Protein AF-A0A2X3M5U1-F1 (afdb_monomer_lite)

InterPro domains:
  IPR044946 Type I restriction modification DNA specificity domain superfamily [G3DSA:3.90.220.20] (1-73)
  IPR051212 Type I restriction enzyme S subunit [PTHR43140] (4-76)

Sequence (146 aa):
MSSFASVDMDGFKKFLIPRPCPDNPEKSLAIQSEIVRILDKFTALTAELTAELTAELNMRKKQYNYYRDQLLSFDESSVEWKTLLEACDYVDYRGKTPKKTQSGIFLVTAKNIRMGYIDYHASQEFISEEDYAIVMRRGLPKKAMY

Structure (mmCIF, N/CA/C/O backbone):
data_AF-A0A2X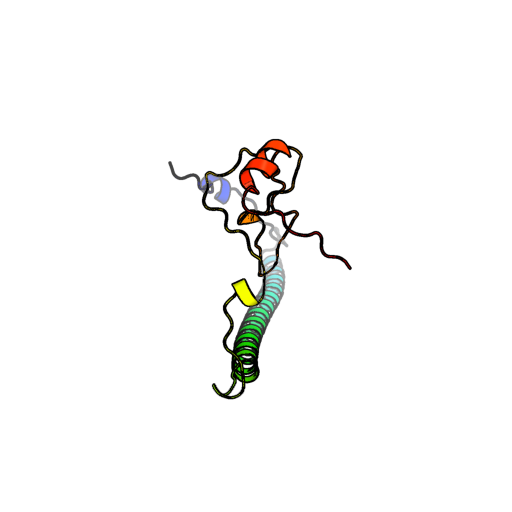3M5U1-F1
#
_entry.id   AF-A0A2X3M5U1-F1
#
loop_
_atom_site.group_PDB
_atom_site.id
_atom_site.type_symbol
_atom_site.label_atom_id
_atom_site.label_alt_id
_atom_site.label_comp_id
_atom_site.label_asym_id
_atom_site.label_entity_id
_atom_site.label_seq_id
_atom_site.pdbx_PDB_ins_code
_atom_site.Cartn_x
_atom_site.Cartn_y
_atom_site.Cartn_z
_atom_site.occupancy
_atom_site.B_iso_or_equiv
_atom_site.auth_seq_id
_atom_site.auth_comp_id
_atom_site.auth_asym_id
_atom_site.auth_atom_id
_atom_site.pdbx_PDB_model_num
ATOM 1 N N . MET A 1 1 ? 17.020 -10.994 24.075 1.00 44.38 1 MET A N 1
ATOM 2 C CA . MET A 1 1 ? 16.108 -10.181 24.907 1.00 44.38 1 MET A CA 1
ATOM 3 C C . MET A 1 1 ? 15.032 -9.632 23.990 1.00 44.38 1 MET A C 1
ATOM 5 O O . MET A 1 1 ? 15.380 -9.054 22.970 1.00 44.38 1 MET A O 1
ATOM 9 N N . SER A 1 2 ? 13.763 -9.914 24.276 1.00 52.38 2 SER A N 1
ATOM 10 C CA . SER A 1 2 ? 12.628 -9.453 23.468 1.00 52.38 2 SER A CA 1
ATOM 11 C C . SER A 1 2 ? 12.455 -7.938 23.643 1.00 52.38 2 SER A C 1
ATOM 13 O O . SER A 1 2 ? 12.390 -7.476 24.776 1.00 52.38 2 SER A O 1
ATOM 15 N N . SER A 1 3 ? 12.437 -7.165 22.552 1.00 74.12 3 SER A N 1
ATOM 16 C CA . SER A 1 3 ? 12.405 -5.690 22.561 1.00 74.12 3 SER A CA 1
ATOM 17 C C . SER A 1 3 ? 10.990 -5.100 22.574 1.00 74.12 3 SER A C 1
ATOM 19 O O . SER A 1 3 ? 10.803 -3.942 22.202 1.00 74.12 3 SER A O 1
ATOM 21 N N . PHE A 1 4 ? 9.976 -5.889 22.930 1.00 74.56 4 PHE A N 1
ATOM 22 C CA . PHE A 1 4 ? 8.612 -5.381 23.027 1.00 74.56 4 PHE A CA 1
ATOM 23 C C . PHE A 1 4 ? 8.426 -4.667 24.361 1.00 74.56 4 PHE A C 1
ATOM 25 O O . PHE A 1 4 ? 8.720 -5.226 25.417 1.00 74.56 4 PHE A O 1
ATOM 32 N N . ALA A 1 5 ? 7.926 -3.433 24.309 1.00 82.44 5 ALA A N 1
ATOM 33 C CA . ALA A 1 5 ? 7.484 -2.737 25.506 1.00 82.44 5 ALA A CA 1
ATOM 34 C C . ALA A 1 5 ? 6.370 -3.559 26.174 1.00 82.44 5 ALA A C 1
ATOM 36 O O . ALA A 1 5 ? 5.344 -3.847 25.558 1.00 82.44 5 ALA A O 1
ATOM 37 N N . SER A 1 6 ? 6.593 -3.964 27.420 1.00 86.69 6 SER A N 1
ATOM 38 C CA . SER A 1 6 ? 5.612 -4.663 28.246 1.00 86.69 6 SER A CA 1
ATOM 39 C C . SER A 1 6 ? 4.897 -3.671 29.157 1.00 86.69 6 SER A C 1
ATOM 41 O O . SER A 1 6 ? 5.541 -2.795 29.736 1.00 86.69 6 SER A O 1
ATOM 43 N N . VAL A 1 7 ? 3.585 -3.827 29.322 1.00 86.19 7 VAL A N 1
ATOM 44 C CA . VAL A 1 7 ? 2.814 -3.038 30.292 1.00 86.19 7 VAL A CA 1
ATOM 45 C C . VAL A 1 7 ? 3.101 -3.549 31.703 1.00 86.19 7 VAL A C 1
ATOM 47 O O . VAL A 1 7 ? 2.978 -4.744 31.967 1.00 86.19 7 VAL A O 1
ATOM 50 N N . ASP A 1 8 ? 3.462 -2.642 32.611 1.00 90.75 8 ASP A N 1
ATOM 51 C CA . ASP A 1 8 ? 3.520 -2.935 34.042 1.00 90.75 8 ASP A CA 1
ATOM 52 C C . ASP A 1 8 ? 2.098 -3.129 34.588 1.00 90.75 8 ASP A C 1
ATOM 54 O O . ASP A 1 8 ? 1.299 -2.190 34.640 1.00 90.75 8 ASP A O 1
ATOM 58 N N . MET A 1 9 ? 1.775 -4.357 34.995 1.00 92.12 9 MET A N 1
ATOM 59 C CA . MET A 1 9 ? 0.447 -4.703 35.503 1.00 92.12 9 MET A CA 1
ATOM 60 C C . MET A 1 9 ? 0.157 -4.076 36.869 1.00 92.12 9 MET A C 1
ATOM 62 O O . MET A 1 9 ? -1.011 -3.830 37.181 1.00 92.12 9 MET A O 1
ATOM 66 N N . ASP A 1 10 ? 1.181 -3.788 37.674 1.00 91.31 10 ASP A N 1
ATOM 67 C CA . ASP A 1 10 ? 0.994 -3.135 38.970 1.00 91.31 10 ASP A CA 1
ATOM 68 C C . ASP A 1 10 ? 0.706 -1.641 38.795 1.00 91.31 10 ASP A C 1
ATOM 70 O O . ASP A 1 10 ? -0.151 -1.089 39.492 1.00 91.31 10 ASP A O 1
ATOM 74 N N . GLY A 1 11 ? 1.352 -0.999 37.821 1.00 89.50 11 GLY A N 1
ATOM 75 C CA . GLY A 1 11 ? 1.011 0.341 37.350 1.00 89.50 11 GLY A CA 1
ATOM 76 C C . GLY A 1 11 ? -0.376 0.408 36.705 1.00 89.50 11 GLY A C 1
ATOM 77 O O . GLY A 1 11 ? -1.163 1.293 37.041 1.00 89.50 11 GLY A O 1
ATOM 78 N N . PHE A 1 12 ? -0.725 -0.552 35.843 1.00 91.06 12 PHE A N 1
ATOM 79 C CA . PHE A 1 12 ? -2.020 -0.583 35.152 1.00 91.06 12 PHE A CA 1
ATOM 80 C C . PHE A 1 12 ? -3.205 -0.674 36.122 1.00 91.06 12 PHE A C 1
ATOM 82 O O . PHE A 1 12 ? -4.187 0.044 35.964 1.00 91.06 12 PHE A O 1
ATOM 89 N N . LYS A 1 13 ? -3.103 -1.484 37.185 1.00 91.56 13 LYS A N 1
ATOM 90 C CA . LYS A 1 13 ? -4.148 -1.582 38.224 1.00 91.56 13 LYS A CA 1
ATOM 91 C C . LYS A 1 13 ? -4.380 -0.275 38.989 1.00 91.56 13 LYS A C 1
ATOM 93 O O . LYS A 1 13 ? -5.462 -0.081 39.533 1.00 91.56 13 LYS A O 1
ATOM 98 N N . LYS A 1 14 ? -3.369 0.596 39.067 1.00 93.81 14 LYS A N 1
ATOM 99 C CA . LYS A 1 14 ? -3.445 1.903 39.744 1.00 93.81 14 LYS A CA 1
ATOM 100 C C . LYS A 1 14 ? -3.953 3.013 38.822 1.00 93.81 14 LYS A C 1
ATOM 102 O O . LYS A 1 14 ? -4.180 4.127 39.288 1.00 93.81 14 LYS A O 1
ATOM 107 N N . PHE A 1 15 ? -4.111 2.730 37.529 1.00 92.31 15 PHE A N 1
ATOM 108 C CA . PHE A 1 15 ? -4.597 3.698 36.560 1.00 92.31 15 PHE A CA 1
ATOM 109 C C . PHE A 1 15 ? -6.056 4.067 36.854 1.00 92.31 15 PHE A C 1
ATOM 111 O O . PHE A 1 15 ? -6.931 3.206 36.941 1.00 92.31 15 PHE A O 1
ATOM 118 N N . LEU A 1 16 ? -6.320 5.363 37.013 1.00 92.62 16 LEU A N 1
ATOM 119 C CA . LEU A 1 16 ? -7.655 5.868 37.312 1.00 92.62 16 LEU A CA 1
ATOM 120 C C . LEU A 1 16 ? -8.454 6.033 36.018 1.00 92.62 16 LEU A C 1
ATOM 122 O O . LEU A 1 16 ? -8.025 6.726 35.097 1.00 92.62 16 LEU A O 1
ATOM 126 N N . ILE A 1 17 ? -9.640 5.428 35.969 1.00 90.69 17 ILE A N 1
ATOM 127 C CA . ILE A 1 17 ? -10.563 5.543 34.836 1.00 90.69 17 ILE A CA 1
ATOM 128 C C . ILE A 1 17 ? -11.673 6.545 35.194 1.00 90.69 17 ILE A C 1
ATOM 130 O O . ILE A 1 17 ? -12.195 6.498 36.313 1.00 90.69 17 ILE A O 1
ATOM 134 N N . PRO A 1 18 ? -12.078 7.438 34.271 1.00 91.44 18 PRO A N 1
ATOM 135 C CA . PRO A 1 18 ? -13.172 8.371 34.514 1.00 91.44 18 PRO A CA 1
ATOM 136 C C . PRO A 1 18 ? -14.503 7.664 34.804 1.00 91.44 18 PRO A C 1
ATOM 138 O O . PRO A 1 18 ? -14.982 6.845 34.019 1.00 91.44 18 PRO A O 1
ATOM 141 N N . ARG A 1 19 ? -15.142 8.040 35.916 1.00 93.00 19 ARG A N 1
ATOM 142 C CA . ARG A 1 19 ? -16.502 7.622 36.278 1.00 93.00 19 ARG A CA 1
ATOM 143 C C . ARG A 1 19 ? -17.427 8.846 36.217 1.00 93.00 19 ARG A C 1
ATOM 145 O O . ARG A 1 19 ? -17.247 9.738 37.042 1.00 93.00 19 ARG A O 1
ATOM 152 N N . PRO A 1 20 ? -18.388 8.920 35.274 1.00 93.12 20 PRO A N 1
ATOM 153 C CA . PRO A 1 20 ? -19.168 10.136 35.008 1.00 93.12 20 PRO A CA 1
ATOM 154 C C . PRO A 1 20 ? -19.916 10.733 36.205 1.00 93.12 20 PRO A C 1
ATOM 156 O O . PRO A 1 20 ? -20.040 11.949 36.304 1.00 93.12 20 PRO A O 1
ATOM 159 N N . CYS A 1 21 ? -20.436 9.900 37.108 1.00 92.56 21 CYS A N 1
ATOM 160 C CA . CYS A 1 21 ? -21.096 10.354 38.335 1.00 92.56 21 CYS A CA 1
ATOM 161 C C . CYS A 1 21 ? -20.545 9.566 39.525 1.00 92.56 21 CYS A C 1
ATOM 163 O O . CYS A 1 21 ? -21.093 8.519 39.871 1.00 92.56 21 CYS A O 1
ATOM 165 N N . PRO A 1 22 ? -19.440 10.011 40.146 1.00 89.62 22 PRO A N 1
ATOM 166 C CA . PRO A 1 22 ? -18.766 9.188 41.127 1.00 89.62 22 PRO A CA 1
ATOM 167 C C . PRO A 1 22 ? -19.535 8.986 42.424 1.00 89.62 22 PRO A C 1
ATOM 169 O O . PRO A 1 22 ? -19.386 7.925 43.026 1.00 89.62 22 PRO A O 1
ATOM 172 N N . ASP A 1 23 ? -20.392 9.932 42.781 1.00 93.62 23 ASP A N 1
ATOM 173 C CA . ASP A 1 23 ? -21.200 9.879 43.999 1.00 93.62 23 ASP A CA 1
ATOM 174 C C . ASP A 1 23 ? -22.574 9.223 43.770 1.00 93.62 23 ASP A C 1
ATOM 176 O O . ASP A 1 23 ? -23.321 8.996 44.717 1.00 93.62 23 ASP A O 1
ATOM 180 N N . ASN A 1 24 ? -22.925 8.898 42.516 1.00 94.81 24 ASN A N 1
ATOM 181 C CA . ASN A 1 24 ? -24.186 8.246 42.158 1.00 94.81 24 ASN A CA 1
ATOM 182 C C . ASN A 1 24 ? -23.952 7.129 41.118 1.00 94.81 24 ASN A C 1
ATOM 184 O O . ASN A 1 24 ? -23.935 7.401 39.909 1.00 94.81 24 ASN A O 1
ATOM 188 N N . PRO A 1 25 ? -23.794 5.871 41.575 1.00 93.75 25 PRO A N 1
ATOM 189 C CA . PRO A 1 25 ? -23.522 4.731 40.702 1.00 93.75 25 PRO A CA 1
ATOM 190 C C . PRO A 1 25 ? -24.595 4.490 39.636 1.00 93.75 25 PRO A C 1
ATOM 192 O O . PRO A 1 25 ? -24.255 4.224 38.487 1.00 93.75 25 PRO A O 1
ATOM 195 N N . GLU A 1 26 ? -25.875 4.630 39.983 1.00 95.19 26 GLU A N 1
ATOM 196 C CA . GLU A 1 26 ? -26.996 4.385 39.067 1.00 95.19 26 GLU A CA 1
ATOM 197 C C . GLU A 1 26 ? -26.995 5.386 37.905 1.00 95.19 26 GLU A C 1
ATOM 199 O O . GLU A 1 26 ? -27.031 5.004 36.734 1.00 95.19 26 GLU A O 1
ATOM 204 N N . LYS A 1 27 ? -26.826 6.677 38.215 1.00 95.56 27 LYS A N 1
ATOM 205 C CA . LYS A 1 27 ? -26.696 7.725 37.195 1.00 95.56 27 LYS A CA 1
ATOM 206 C C . LYS A 1 27 ? -25.441 7.532 36.341 1.00 95.56 27 LYS A C 1
ATOM 208 O O . LYS A 1 27 ? -25.479 7.764 35.133 1.00 95.56 27 LYS A O 1
ATOM 213 N N . SER A 1 28 ? -24.335 7.091 36.946 1.00 96.50 28 SER A N 1
ATOM 214 C CA . SER A 1 28 ? -23.100 6.802 36.214 1.00 96.50 28 SER A CA 1
ATOM 215 C C . SER A 1 28 ? -23.294 5.667 35.209 1.00 96.50 28 SER A C 1
ATOM 217 O O . SER A 1 28 ? -22.844 5.797 34.073 1.00 96.50 28 SER A O 1
ATOM 219 N N . LEU A 1 29 ? -23.980 4.590 35.603 1.00 95.75 29 LEU A N 1
ATOM 220 C CA . LEU A 1 29 ? -24.283 3.459 34.725 1.00 95.75 29 LEU A CA 1
ATOM 221 C C . LEU A 1 29 ? -25.216 3.860 33.579 1.00 95.75 29 LEU A C 1
ATOM 223 O O . LEU A 1 29 ? -24.980 3.453 32.443 1.00 95.75 29 LEU A O 1
ATOM 227 N N . ALA A 1 30 ? -26.221 4.700 33.837 1.00 96.81 30 ALA A N 1
ATOM 228 C CA . ALA A 1 30 ? -27.104 5.213 32.790 1.00 96.81 30 ALA A CA 1
ATOM 229 C C . ALA A 1 30 ? -26.329 6.029 31.735 1.00 96.81 30 ALA A C 1
ATOM 231 O O . ALA A 1 30 ? -26.471 5.795 30.536 1.00 96.81 30 ALA A O 1
ATOM 232 N N . ILE A 1 31 ? -25.442 6.932 32.172 1.00 96.44 31 ILE A N 1
ATOM 233 C CA . ILE A 1 31 ? -24.598 7.726 31.262 1.00 96.44 31 ILE A CA 1
ATOM 234 C C . ILE A 1 31 ? -23.624 6.827 30.493 1.00 96.44 31 ILE A C 1
ATOM 236 O O . ILE A 1 31 ? -23.480 6.970 29.281 1.00 96.44 31 ILE A O 1
ATOM 240 N N . GLN A 1 32 ? -22.966 5.887 31.175 1.00 97.00 32 GLN A N 1
ATOM 241 C CA . GLN A 1 32 ? -22.060 4.932 30.534 1.00 97.00 32 GLN A CA 1
ATOM 242 C C . GLN A 1 32 ? -22.784 4.063 29.504 1.00 97.00 32 GLN A C 1
ATOM 244 O O . GLN A 1 32 ? -22.221 3.810 28.446 1.00 97.00 32 GLN A O 1
ATOM 249 N N . SER A 1 33 ? -24.030 3.668 29.766 1.00 97.38 33 SER A N 1
ATOM 250 C CA . SER A 1 33 ? -24.842 2.896 28.818 1.00 97.38 33 SER A CA 1
ATOM 251 C C . SER A 1 33 ? -25.124 3.687 27.542 1.00 97.38 33 SER A C 1
ATOM 253 O O . SER A 1 33 ? -24.980 3.148 26.449 1.00 97.38 33 SER A O 1
ATOM 255 N N . GLU A 1 34 ? -25.436 4.982 27.651 1.00 97.94 34 GLU A N 1
ATOM 256 C CA . GLU A 1 34 ? -25.593 5.839 26.469 1.00 97.94 34 GLU A CA 1
ATOM 257 C C . GLU A 1 34 ? -24.275 6.044 25.713 1.00 97.94 34 GLU A C 1
ATOM 259 O O . GLU A 1 34 ? -24.267 6.020 24.480 1.00 97.94 34 GLU A O 1
ATOM 264 N N . ILE A 1 35 ? -23.153 6.185 26.427 1.00 97.38 35 ILE A N 1
ATOM 265 C CA . ILE A 1 35 ? -21.818 6.255 25.813 1.00 97.38 35 ILE A CA 1
ATOM 266 C C . ILE A 1 35 ? -21.531 4.966 25.035 1.00 97.38 35 ILE A C 1
ATOM 268 O O . ILE A 1 35 ? -21.194 5.033 23.855 1.00 97.38 35 ILE A O 1
ATOM 272 N N . VAL A 1 36 ? -21.713 3.802 25.664 1.00 98.25 36 VAL A N 1
ATOM 273 C CA . VAL A 1 36 ? -21.513 2.487 25.037 1.00 98.25 36 VAL A CA 1
ATOM 274 C C . VAL A 1 36 ? -22.420 2.336 23.822 1.00 98.25 36 VAL A C 1
ATOM 276 O O . VAL A 1 36 ? -21.932 2.024 22.745 1.00 98.25 36 VAL A O 1
ATOM 279 N N . ARG A 1 37 ? -23.705 2.694 23.924 1.00 98.50 37 ARG A N 1
ATOM 280 C CA . ARG A 1 37 ? -24.647 2.644 22.796 1.00 98.50 37 ARG A CA 1
ATOM 281 C C . ARG A 1 37 ? -24.172 3.463 21.592 1.00 98.50 37 ARG A C 1
ATOM 283 O O . ARG A 1 37 ? -24.442 3.093 20.450 1.00 98.50 37 ARG A O 1
ATOM 290 N N . ILE A 1 38 ? -23.536 4.612 21.818 1.00 98.50 38 ILE A N 1
ATOM 291 C CA . ILE A 1 38 ? -22.987 5.451 20.744 1.00 98.50 38 ILE A CA 1
ATOM 292 C C . ILE A 1 38 ? -21.713 4.823 20.168 1.00 98.50 38 ILE A C 1
ATOM 294 O O . ILE A 1 38 ? -21.585 4.727 18.947 1.00 98.50 38 ILE A O 1
ATOM 298 N N . LEU A 1 39 ? -20.795 4.370 21.023 1.00 98.62 39 LEU A N 1
ATOM 299 C CA . LEU A 1 39 ? -19.543 3.738 20.601 1.00 98.62 39 LEU A CA 1
ATOM 300 C C . LEU A 1 39 ? -19.787 2.433 19.835 1.00 98.62 39 LEU A C 1
ATOM 302 O O . LEU A 1 39 ? -19.155 2.212 18.804 1.00 98.62 39 LEU A O 1
ATOM 306 N N . ASP A 1 40 ? -20.744 1.618 20.271 1.00 98.50 40 ASP A N 1
ATOM 307 C CA . ASP A 1 40 ? -21.139 0.381 19.598 1.00 98.50 40 ASP A CA 1
ATOM 308 C C . ASP A 1 40 ? -21.716 0.672 18.214 1.00 98.50 40 ASP A C 1
ATOM 310 O O . ASP A 1 40 ? -21.358 0.006 17.245 1.00 98.50 40 ASP A O 1
ATOM 314 N N . LYS A 1 41 ? -22.543 1.720 18.084 1.00 98.56 41 LYS A N 1
ATOM 315 C CA . LYS A 1 41 ? -23.053 2.165 16.778 1.00 98.56 41 LYS A CA 1
ATOM 316 C C . LYS A 1 41 ? -21.923 2.589 15.843 1.00 98.56 41 LYS A C 1
ATOM 318 O O . LYS A 1 41 ? -21.901 2.151 14.698 1.00 98.56 41 LYS A O 1
ATOM 323 N N . PHE A 1 42 ? -20.977 3.407 16.305 1.00 98.62 42 PHE A N 1
ATOM 324 C CA . PHE A 1 42 ? -19.836 3.801 15.472 1.00 98.62 42 PHE A CA 1
ATOM 325 C C . PHE A 1 42 ? -18.944 2.616 15.106 1.00 98.62 42 PHE A C 1
ATOM 327 O O . PHE A 1 42 ? -18.479 2.530 13.970 1.00 98.62 42 PHE A O 1
ATOM 334 N N . THR A 1 43 ? -18.737 1.689 16.040 1.00 98.44 43 THR A N 1
ATOM 335 C CA . THR A 1 43 ? -17.953 0.472 15.807 1.00 98.44 43 THR A CA 1
ATOM 336 C C . THR A 1 43 ? -18.619 -0.407 14.752 1.00 98.44 43 THR A C 1
ATOM 338 O O . THR A 1 43 ? -17.954 -0.814 13.801 1.00 98.44 43 THR A O 1
ATOM 341 N N . ALA A 1 44 ? -19.932 -0.632 14.865 1.00 98.38 44 ALA A N 1
ATOM 342 C CA . ALA A 1 44 ? -20.710 -1.397 13.895 1.00 98.38 44 ALA A CA 1
ATOM 343 C C . ALA A 1 44 ? -20.663 -0.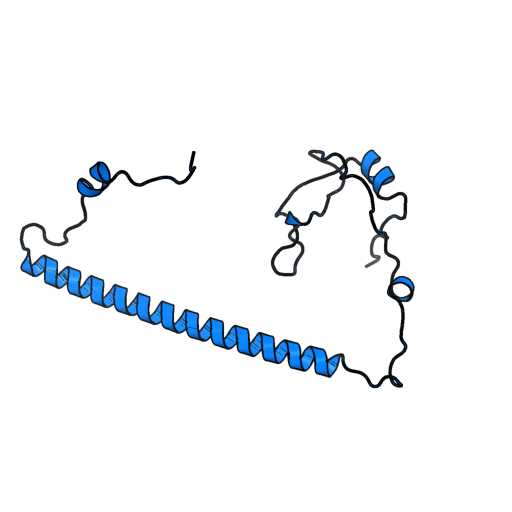758 12.499 1.00 98.38 44 ALA A C 1
ATOM 345 O O . ALA A 1 44 ? -20.301 -1.432 11.538 1.00 98.38 44 ALA A O 1
ATOM 346 N N . LEU A 1 45 ? -20.920 0.551 12.401 1.00 98.50 45 LEU A N 1
ATOM 347 C CA . LEU A 1 45 ? -20.873 1.285 11.131 1.00 98.50 45 LEU A CA 1
ATOM 348 C C . LEU A 1 45 ? -19.475 1.268 10.496 1.00 98.50 45 LEU A C 1
ATOM 350 O O . LEU A 1 45 ? -19.343 1.118 9.285 1.00 98.50 45 LEU A O 1
ATOM 354 N N . THR A 1 46 ? -18.417 1.402 11.301 1.00 98.44 46 THR A N 1
ATOM 355 C CA . THR A 1 46 ? -17.033 1.355 10.800 1.00 98.44 46 THR A CA 1
ATOM 356 C C . THR A 1 46 ? -16.690 -0.035 10.268 1.00 98.44 46 THR A C 1
ATOM 358 O O . THR A 1 46 ? -16.049 -0.151 9.221 1.00 98.44 46 THR A O 1
ATOM 361 N N . ALA A 1 47 ? -17.118 -1.090 10.966 1.00 98.12 47 ALA A N 1
ATOM 362 C CA 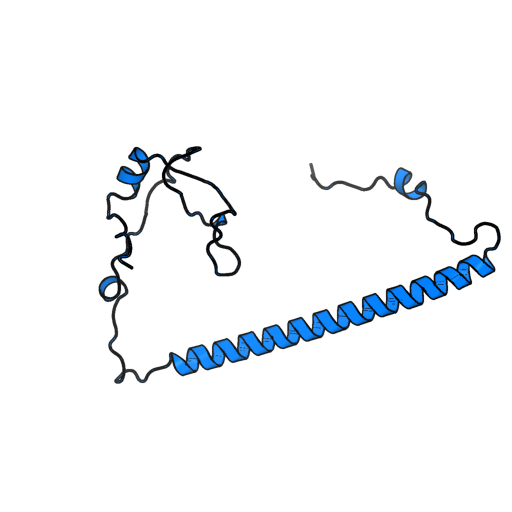. ALA A 1 47 ? -16.905 -2.468 10.538 1.00 98.12 47 ALA A CA 1
ATOM 363 C C . ALA A 1 47 ? -17.658 -2.781 9.236 1.00 98.12 47 ALA A C 1
ATOM 365 O O . ALA A 1 47 ? -17.061 -3.333 8.313 1.00 98.12 47 ALA A O 1
ATOM 366 N N . GLU A 1 48 ? -18.927 -2.376 9.144 1.00 98.31 48 GLU A N 1
ATOM 367 C CA . GLU A 1 48 ? -19.763 -2.523 7.948 1.00 98.31 48 GLU A CA 1
ATOM 368 C C . GLU A 1 48 ? -19.139 -1.806 6.746 1.00 98.31 48 GLU A C 1
ATOM 370 O O . GLU A 1 48 ? -18.827 -2.446 5.743 1.00 98.31 48 GLU A O 1
ATOM 375 N N . LEU A 1 49 ? -18.815 -0.517 6.886 1.00 98.31 49 LEU A N 1
ATOM 376 C CA . LEU A 1 49 ? -18.197 0.265 5.814 1.00 98.31 49 LEU A CA 1
ATOM 377 C C . LEU A 1 49 ? -16.848 -0.319 5.368 1.00 98.31 49 LEU A C 1
ATOM 379 O O . LEU A 1 49 ? -16.545 -0.371 4.177 1.00 98.31 49 LEU A O 1
ATOM 383 N N . THR A 1 50 ? -16.021 -0.780 6.311 1.00 98.38 50 THR A N 1
ATOM 384 C CA . THR A 1 50 ? -14.729 -1.403 5.985 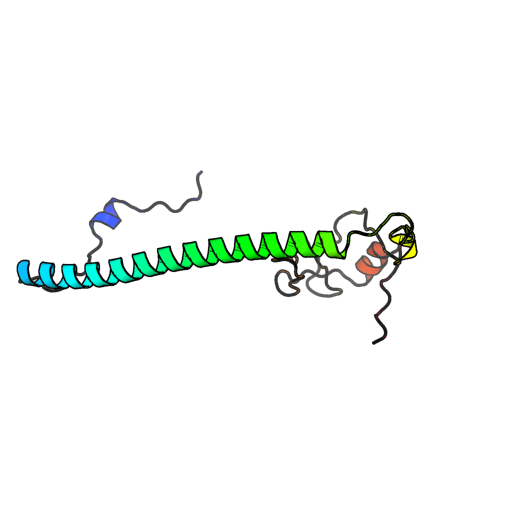1.00 98.38 50 THR A CA 1
ATOM 385 C C . THR A 1 50 ? -14.924 -2.701 5.199 1.00 98.38 50 THR A C 1
ATOM 387 O O . THR A 1 50 ? -14.180 -2.962 4.247 1.00 98.38 50 THR A O 1
ATOM 390 N N . ALA A 1 51 ? -15.924 -3.507 5.567 1.00 98.12 51 ALA A N 1
ATOM 391 C CA . ALA A 1 51 ? -16.260 -4.737 4.860 1.00 98.12 51 ALA A CA 1
ATOM 392 C C . ALA A 1 51 ? -16.762 -4.446 3.437 1.00 98.12 51 ALA A C 1
ATOM 394 O O . ALA A 1 51 ? -16.252 -5.040 2.484 1.00 98.12 51 ALA A O 1
ATOM 395 N N . GLU A 1 52 ? -17.681 -3.491 3.281 1.00 98.38 52 GLU A N 1
ATOM 396 C CA . GLU A 1 52 ? -18.214 -3.070 1.981 1.00 98.38 52 GLU A CA 1
ATOM 397 C C . GLU A 1 52 ? -17.120 -2.525 1.058 1.00 98.38 52 GLU A C 1
ATOM 399 O O . GLU A 1 52 ? -16.982 -2.980 -0.078 1.00 98.38 52 GLU A O 1
ATOM 404 N N . LEU A 1 53 ? -16.278 -1.610 1.552 1.00 98.38 53 LEU A N 1
ATOM 405 C CA . LEU A 1 53 ? -15.174 -1.043 0.773 1.00 98.38 53 LEU A CA 1
ATOM 406 C C . LEU A 1 53 ? -14.165 -2.112 0.349 1.00 98.38 53 LEU A C 1
ATOM 408 O O . LEU A 1 53 ? -13.675 -2.090 -0.781 1.00 98.38 53 LEU A O 1
ATOM 412 N N . THR A 1 54 ? -13.859 -3.063 1.233 1.00 98.12 54 THR A N 1
ATOM 413 C CA . THR A 1 54 ? -12.949 -4.169 0.911 1.00 98.12 54 THR A CA 1
ATOM 414 C C . THR A 1 54 ? -13.554 -5.083 -0.155 1.00 98.12 54 THR A C 1
ATOM 416 O O . THR A 1 54 ? -12.854 -5.488 -1.089 1.00 98.12 54 THR A O 1
ATOM 419 N N . ALA A 1 55 ? -14.851 -5.385 -0.055 1.00 98.06 55 ALA A N 1
ATOM 420 C CA . ALA A 1 55 ? -15.566 -6.178 -1.047 1.00 98.06 55 ALA A CA 1
ATOM 421 C C . ALA A 1 55 ? -15.599 -5.478 -2.416 1.00 98.06 55 ALA A C 1
ATOM 423 O O . ALA A 1 55 ? -15.206 -6.084 -3.416 1.00 98.06 55 ALA A O 1
ATOM 424 N N . GLU A 1 56 ? -15.974 -4.196 -2.463 1.00 98.25 56 GLU A N 1
ATOM 425 C CA . GLU A 1 56 ? -16.003 -3.394 -3.693 1.00 98.25 56 GLU A CA 1
ATOM 426 C C . GLU A 1 56 ? -14.613 -3.299 -4.328 1.00 98.25 56 GLU A C 1
ATOM 428 O O . GLU A 1 56 ? -14.449 -3.558 -5.520 1.00 98.25 56 GLU A O 1
ATOM 433 N N . LEU A 1 57 ? -13.576 -3.012 -3.538 1.00 98.12 57 LEU A N 1
ATOM 434 C CA . LEU A 1 57 ? -12.202 -2.924 -4.029 1.00 98.12 57 LEU A CA 1
ATOM 435 C C . LEU A 1 57 ? -11.729 -4.248 -4.644 1.00 98.12 57 LEU A C 1
ATOM 437 O O . LEU A 1 57 ? -11.077 -4.248 -5.692 1.00 98.12 57 LEU A O 1
ATOM 441 N N . ASN A 1 58 ? -12.078 -5.384 -4.038 1.00 97.81 58 ASN A N 1
ATOM 442 C CA . ASN A 1 58 ? -11.768 -6.700 -4.594 1.00 97.81 58 ASN A CA 1
ATOM 443 C C . ASN A 1 58 ? -12.524 -6.962 -5.904 1.00 97.81 58 ASN A C 1
ATOM 445 O O . ASN A 1 58 ? -11.924 -7.440 -6.871 1.00 97.81 58 ASN A O 1
ATOM 449 N N . MET A 1 59 ? -13.809 -6.604 -5.971 1.00 98.12 59 MET A N 1
ATOM 450 C CA . MET A 1 59 ? -14.604 -6.719 -7.198 1.00 98.12 59 MET A CA 1
ATOM 451 C C . MET A 1 59 ? -14.049 -5.836 -8.318 1.00 98.12 59 MET A C 1
ATOM 453 O O . MET A 1 59 ? -13.906 -6.303 -9.448 1.00 98.12 59 MET A O 1
ATOM 457 N N . ARG A 1 60 ? -13.640 -4.602 -8.008 1.00 98.19 60 ARG A N 1
ATOM 458 C CA . ARG A 1 60 ? -13.014 -3.684 -8.970 1.00 98.19 60 ARG A CA 1
ATOM 459 C C . ARG A 1 60 ? -11.668 -4.178 -9.463 1.00 98.19 60 ARG A C 1
ATOM 461 O O . ARG A 1 60 ? -11.417 -4.116 -10.661 1.00 98.19 60 ARG A O 1
ATOM 468 N N . LYS A 1 61 ? -10.827 -4.735 -8.588 1.00 97.31 61 LYS A N 1
ATOM 469 C CA . LYS A 1 61 ? -9.571 -5.379 -9.004 1.00 97.31 61 LYS A CA 1
ATOM 470 C C . LYS A 1 61 ? -9.825 -6.555 -9.943 1.00 97.31 61 LYS A C 1
ATOM 472 O O . LYS A 1 61 ? -9.147 -6.676 -10.959 1.00 97.31 61 LYS A O 1
ATOM 477 N N . LYS A 1 62 ? -10.816 -7.397 -9.633 1.00 97.88 62 LYS A N 1
ATOM 478 C CA . LYS A 1 62 ? -11.208 -8.520 -10.496 1.00 97.88 62 LYS A CA 1
ATOM 479 C C . LYS A 1 62 ? -11.698 -8.029 -11.859 1.00 97.88 62 LYS A C 1
ATOM 481 O O . LYS A 1 62 ? -11.253 -8.545 -12.879 1.00 97.88 62 LYS A O 1
ATOM 486 N N . GLN A 1 63 ? -12.564 -7.018 -11.869 1.00 97.94 63 GLN A N 1
ATOM 487 C CA . GLN A 1 63 ? -13.075 -6.387 -13.084 1.00 97.94 63 GLN A CA 1
ATOM 488 C C . GLN A 1 63 ? -11.943 -5.782 -13.926 1.00 97.94 63 GLN A C 1
ATOM 490 O O . GLN A 1 63 ? -11.866 -6.044 -15.122 1.00 97.94 63 GLN A O 1
ATOM 495 N N . TYR A 1 64 ? -11.050 -5.010 -13.302 1.00 97.25 64 TYR A N 1
ATOM 496 C CA . TYR A 1 64 ? -9.901 -4.402 -13.968 1.00 97.25 64 TYR A CA 1
ATOM 497 C C . TYR A 1 64 ? -8.993 -5.457 -14.600 1.00 97.25 64 TYR A C 1
ATOM 499 O O . TYR A 1 64 ? -8.668 -5.338 -15.775 1.00 97.25 64 TYR A O 1
ATOM 507 N N . ASN A 1 65 ? -8.623 -6.503 -13.855 1.00 97.19 65 ASN A N 1
ATOM 508 C CA . ASN A 1 65 ? -7.767 -7.567 -14.378 1.00 97.19 65 ASN A CA 1
ATOM 509 C C . ASN A 1 65 ? -8.422 -8.275 -15.569 1.00 97.19 65 ASN A C 1
ATOM 511 O O . ASN A 1 65 ? -7.773 -8.437 -16.594 1.00 97.19 65 ASN A O 1
ATOM 515 N N . TYR A 1 66 ? -9.711 -8.620 -15.462 1.00 97.75 66 TYR A N 1
ATOM 516 C CA . TYR A 1 66 ? -10.451 -9.253 -16.555 1.00 97.75 66 TYR A CA 1
ATOM 517 C C . TYR A 1 66 ? -10.419 -8.403 -17.830 1.00 97.75 66 TYR A C 1
ATOM 519 O O . TYR A 1 66 ? -10.045 -8.897 -18.888 1.00 97.75 66 TYR A O 1
ATOM 527 N N . TYR A 1 67 ? -10.759 -7.115 -17.732 1.00 97.69 67 TYR A N 1
ATOM 528 C CA . TYR A 1 67 ? -10.783 -6.250 -18.910 1.00 97.69 67 TYR A CA 1
ATOM 529 C C . TYR A 1 67 ? -9.392 -5.882 -19.421 1.00 97.69 67 TYR A C 1
ATOM 531 O O . TYR A 1 67 ? -9.228 -5.744 -20.626 1.00 97.69 67 TYR A O 1
ATOM 539 N N . ARG A 1 68 ? -8.384 -5.747 -18.550 1.00 97.06 68 ARG A N 1
ATOM 540 C CA . ARG A 1 68 ? -6.987 -5.561 -18.965 1.00 97.06 68 ARG A CA 1
ATOM 541 C C . ARG A 1 68 ? -6.522 -6.751 -19.797 1.00 97.06 68 ARG A C 1
ATOM 543 O O . ARG A 1 68 ? -5.964 -6.546 -20.867 1.00 97.06 68 ARG A O 1
ATOM 550 N N . ASP A 1 69 ? -6.760 -7.963 -19.308 1.00 96.12 69 ASP A N 1
ATOM 551 C CA . ASP A 1 69 ? -6.323 -9.186 -19.978 1.00 96.12 69 ASP A CA 1
ATOM 552 C C . ASP A 1 69 ? -7.120 -9.408 -21.267 1.00 96.12 69 ASP A C 1
ATOM 554 O O . ASP A 1 69 ? -6.542 -9.791 -22.273 1.00 96.12 69 ASP A O 1
ATOM 558 N N . GLN A 1 70 ? -8.417 -9.081 -21.282 1.00 94.50 70 GLN A N 1
ATOM 559 C CA . GLN A 1 70 ? -9.230 -9.116 -22.499 1.00 94.50 70 GLN A CA 1
ATOM 560 C C . GLN A 1 70 ? -8.766 -8.086 -23.540 1.00 94.50 70 GLN A C 1
ATOM 562 O O . GLN A 1 70 ? -8.679 -8.410 -24.719 1.00 94.50 70 GLN A O 1
ATOM 567 N N . LEU A 1 71 ? -8.481 -6.848 -23.123 1.00 95.25 71 LEU A N 1
ATOM 568 C CA . LEU A 1 71 ? -8.057 -5.766 -24.017 1.00 95.25 71 LEU A CA 1
ATOM 569 C C . LEU A 1 71 ? -6.648 -5.996 -24.575 1.00 95.25 71 LEU A C 1
ATOM 571 O O . LEU A 1 71 ? -6.374 -5.618 -25.708 1.00 95.25 71 LEU A O 1
ATOM 575 N N . LEU A 1 72 ? -5.760 -6.578 -23.766 1.00 93.38 72 LEU A N 1
ATOM 576 C CA . LEU A 1 72 ? -4.380 -6.898 -24.134 1.00 93.38 72 LEU A CA 1
ATOM 577 C C . LEU A 1 72 ? -4.209 -8.357 -24.588 1.00 93.38 72 LEU A C 1
ATOM 579 O O . LEU A 1 72 ? -3.085 -8.854 -24.647 1.00 93.38 72 LEU A O 1
ATOM 583 N N . SER A 1 73 ? -5.312 -9.036 -24.905 1.00 91.75 73 SER A N 1
ATOM 584 C CA . SER A 1 73 ? -5.315 -10.329 -25.580 1.00 91.75 73 SER A CA 1
ATOM 585 C C . SER A 1 73 ? -5.519 -10.085 -27.064 1.00 91.75 73 SER A C 1
ATOM 587 O O . SER A 1 73 ? -6.529 -9.521 -27.483 1.00 91.75 73 SER A O 1
ATOM 589 N N . PHE A 1 74 ? -4.565 -10.539 -27.860 1.00 90.81 74 PHE A N 1
ATOM 590 C CA . PHE A 1 74 ? -4.562 -10.373 -29.304 1.00 90.81 74 PHE A CA 1
ATOM 591 C C . PHE A 1 74 ? -4.450 -11.743 -29.962 1.00 90.81 74 PHE A C 1
ATOM 593 O O . PHE A 1 74 ? -3.798 -12.636 -29.418 1.00 90.81 74 PHE A O 1
ATOM 600 N N . ASP A 1 75 ? -5.049 -11.906 -31.139 1.00 88.75 75 ASP A N 1
ATOM 601 C CA . ASP A 1 75 ? -4.806 -13.096 -31.951 1.00 88.75 75 ASP A CA 1
ATOM 602 C C . ASP A 1 75 ? -3.333 -13.110 -32.372 1.00 88.75 75 ASP A C 1
ATOM 604 O O . ASP A 1 75 ? -2.793 -12.066 -32.750 1.00 88.75 75 ASP A O 1
ATOM 608 N N . GLU A 1 76 ? -2.677 -14.272 -32.352 1.00 79.19 76 GLU A N 1
ATOM 609 C CA . GLU A 1 76 ? -1.235 -14.375 -32.641 1.00 79.19 76 GLU A CA 1
ATOM 610 C C . GLU A 1 76 ? -0.851 -13.805 -34.017 1.00 79.19 76 GLU A C 1
ATOM 612 O O . GLU A 1 76 ? 0.259 -13.314 -34.193 1.00 79.19 76 GLU A O 1
ATOM 617 N N . SER A 1 77 ? -1.772 -13.813 -34.986 1.00 84.88 77 SER A N 1
ATOM 618 C CA . SER A 1 77 ? -1.565 -13.237 -36.320 1.00 84.88 77 SER A CA 1
ATOM 619 C C . SER A 1 77 ? -1.829 -11.730 -36.415 1.00 84.88 77 SER A C 1
ATOM 621 O O . SER A 1 77 ? -1.610 -11.145 -37.473 1.00 84.88 77 SER A O 1
ATOM 623 N N . SER A 1 78 ? -2.356 -11.104 -35.360 1.00 88.44 78 SER A N 1
ATOM 624 C CA . SER A 1 78 ? -2.759 -9.690 -35.352 1.00 88.44 78 SER A CA 1
ATOM 625 C C . SER A 1 78 ? -1.695 -8.748 -34.782 1.00 88.44 78 SER A C 1
ATOM 627 O O . SER A 1 78 ? -1.806 -7.534 -34.951 1.00 88.44 78 SER A O 1
ATOM 629 N N . VAL A 1 79 ? -0.659 -9.291 -34.134 1.00 90.62 79 VAL A N 1
ATOM 630 C CA . VAL A 1 79 ? 0.398 -8.515 -33.475 1.00 90.62 79 VAL A CA 1
ATOM 631 C C . VAL A 1 79 ? 1.783 -9.077 -33.773 1.00 90.62 79 VAL A C 1
ATOM 633 O O . VAL A 1 79 ? 1.981 -10.282 -33.891 1.00 90.62 79 VAL A O 1
ATOM 636 N N . GLU A 1 80 ? 2.761 -8.184 -33.891 1.00 91.12 80 GLU A N 1
ATOM 637 C CA . GLU A 1 80 ? 4.165 -8.547 -34.072 1.00 91.12 80 GLU A CA 1
ATOM 638 C C . GLU A 1 80 ? 4.830 -8.757 -32.705 1.00 91.12 80 GLU A C 1
ATOM 640 O O . GLU A 1 80 ? 4.773 -7.884 -31.835 1.00 91.12 80 GLU A O 1
ATOM 645 N N . TRP A 1 81 ? 5.496 -9.897 -32.518 1.00 90.88 81 TRP A N 1
ATOM 646 C CA . TRP A 1 81 ? 6.285 -10.151 -31.316 1.00 90.88 81 TRP A CA 1
ATOM 647 C C . TRP A 1 81 ? 7.607 -9.394 -31.380 1.00 90.88 81 TRP A C 1
ATOM 649 O O . TRP A 1 81 ? 8.414 -9.626 -32.277 1.00 90.88 81 TRP A O 1
ATOM 659 N N . LYS A 1 82 ? 7.838 -8.526 -30.392 1.00 91.94 82 LYS A N 1
ATOM 660 C CA . LYS A 1 82 ? 9.098 -7.799 -30.217 1.00 91.94 82 LYS A CA 1
ATOM 661 C C . LYS A 1 82 ? 9.689 -8.048 -28.845 1.00 91.94 82 LYS A C 1
ATOM 663 O O . LYS A 1 82 ? 8.985 -8.154 -27.841 1.00 91.94 82 LYS A O 1
ATOM 668 N N . THR A 1 83 ? 11.006 -8.116 -28.804 1.00 93.19 83 THR A N 1
ATOM 669 C CA . THR A 1 83 ? 11.786 -8.103 -27.574 1.00 93.19 83 THR A CA 1
ATOM 670 C C . THR A 1 83 ? 11.788 -6.700 -26.964 1.00 93.19 83 THR A C 1
ATOM 672 O O . THR A 1 83 ? 11.629 -5.695 -27.656 1.00 93.19 83 THR A O 1
ATOM 675 N N . LEU A 1 84 ? 12.024 -6.604 -25.653 1.00 90.56 84 LEU A N 1
ATOM 676 C CA . LEU A 1 84 ? 12.121 -5.301 -24.985 1.00 90.56 84 LEU A CA 1
ATOM 677 C C . LEU A 1 84 ? 13.223 -4.412 -25.579 1.00 90.56 84 LEU A C 1
ATOM 679 O O . LEU A 1 84 ? 13.029 -3.208 -25.640 1.00 90.56 84 LEU A O 1
ATOM 683 N N . LEU A 1 85 ? 14.327 -4.992 -26.061 1.00 90.19 85 LEU A N 1
ATOM 684 C CA . LEU A 1 85 ? 15.424 -4.255 -26.707 1.00 90.19 85 LEU A CA 1
ATOM 685 C C . LEU A 1 85 ? 15.008 -3.588 -28.022 1.00 90.19 85 LEU A C 1
ATOM 687 O O . LEU A 1 85 ? 15.547 -2.546 -28.375 1.00 90.19 85 LEU A O 1
ATOM 691 N N . GLU A 1 86 ? 14.050 -4.169 -28.742 1.00 92.62 86 GLU A N 1
ATOM 692 C CA . GLU A 1 86 ? 13.503 -3.564 -29.961 1.00 92.62 86 GLU A CA 1
ATOM 693 C C . GLU A 1 86 ? 12.520 -2.431 -29.640 1.00 92.62 86 GLU A C 1
ATOM 695 O O . GLU A 1 86 ? 12.311 -1.545 -30.467 1.00 92.62 86 GLU A O 1
ATOM 700 N N . ALA A 1 87 ? 11.921 -2.451 -28.445 1.00 89.19 87 ALA A N 1
ATOM 701 C CA . ALA A 1 87 ? 10.995 -1.424 -27.981 1.00 89.19 87 ALA A CA 1
ATOM 702 C C . ALA A 1 87 ? 11.701 -0.267 -27.253 1.00 89.19 87 ALA A C 1
ATOM 704 O O . ALA A 1 87 ? 11.286 0.886 -27.383 1.00 89.19 87 ALA A O 1
ATOM 705 N N . CYS A 1 88 ? 12.746 -0.550 -26.472 1.00 86.12 88 CYS A N 1
ATOM 706 C CA . CYS A 1 88 ? 13.508 0.458 -25.751 1.00 86.12 88 CYS A CA 1
ATOM 707 C C . CYS A 1 88 ? 14.950 0.033 -25.435 1.00 86.12 88 CYS A C 1
ATOM 709 O O . CYS A 1 88 ? 15.252 -1.121 -25.126 1.00 86.12 88 CYS A O 1
ATOM 711 N N . ASP A 1 89 ? 15.836 1.030 -25.416 1.00 84.25 89 ASP A N 1
ATOM 712 C CA . ASP A 1 89 ? 17.165 0.890 -24.831 1.00 84.25 89 ASP A CA 1
ATOM 713 C C . ASP A 1 89 ? 17.029 0.828 -23.300 1.00 84.25 89 ASP A C 1
ATOM 715 O O . ASP A 1 89 ? 16.458 1.732 -22.683 1.00 84.25 89 ASP A O 1
ATOM 719 N N . TYR A 1 90 ? 17.596 -0.197 -22.662 1.00 85.06 90 TYR A N 1
ATOM 720 C CA . TYR A 1 90 ? 17.696 -0.262 -21.203 1.00 85.06 90 TYR A CA 1
ATOM 721 C C . TYR A 1 90 ? 19.101 -0.659 -20.757 1.00 85.06 90 TYR A C 1
ATOM 723 O O . TYR A 1 90 ? 19.839 -1.352 -21.458 1.00 85.06 90 TYR A O 1
ATOM 731 N N . VAL A 1 91 ? 19.473 -0.223 -19.555 1.00 80.69 91 VAL A N 1
ATOM 732 C CA . VAL A 1 91 ? 20.769 -0.530 -18.950 1.00 80.69 91 VAL A CA 1
ATOM 733 C C . VAL A 1 91 ? 20.531 -1.276 -17.644 1.00 80.69 91 VAL A C 1
ATOM 735 O O . VAL A 1 91 ? 19.976 -0.721 -16.701 1.00 80.69 91 VAL A O 1
ATOM 738 N N . ASP A 1 92 ? 20.955 -2.540 -17.586 1.00 76.44 92 ASP A N 1
ATOM 739 C CA . ASP A 1 92 ? 20.937 -3.336 -16.353 1.00 76.44 92 ASP A CA 1
ATOM 740 C C . ASP A 1 92 ? 22.230 -3.119 -15.546 1.00 76.44 92 ASP A C 1
ATOM 742 O O . ASP A 1 92 ? 23.354 -3.267 -16.060 1.00 76.44 92 ASP A O 1
ATOM 746 N N . TYR A 1 93 ? 22.062 -2.810 -14.258 1.00 69.88 93 TYR A N 1
ATOM 747 C CA . TYR A 1 93 ? 23.146 -2.742 -13.293 1.00 69.88 93 TYR A CA 1
ATOM 748 C C . TYR A 1 93 ? 23.341 -4.092 -12.595 1.00 69.88 93 TYR A C 1
ATOM 750 O O . TYR A 1 93 ? 22.599 -4.469 -11.692 1.00 69.88 93 TYR A O 1
ATOM 758 N N . ARG A 1 94 ? 24.427 -4.790 -12.943 1.00 60.16 94 ARG A N 1
ATOM 759 C CA . ARG A 1 94 ? 24.900 -5.987 -12.227 1.00 60.16 94 ARG A CA 1
ATOM 760 C C . ARG A 1 94 ? 26.228 -5.721 -11.530 1.00 60.16 94 ARG A C 1
ATOM 762 O O . ARG A 1 94 ? 27.264 -6.234 -11.948 1.00 60.16 94 ARG A O 1
ATOM 769 N N . GLY A 1 95 ? 26.212 -4.872 -10.507 1.00 68.44 95 GLY A N 1
ATOM 770 C CA . GLY A 1 95 ? 27.411 -4.511 -9.751 1.00 68.44 95 GLY A CA 1
ATOM 771 C C . GLY A 1 95 ? 27.167 -4.351 -8.250 1.00 68.44 95 GLY A C 1
ATOM 772 O O . GLY A 1 95 ? 26.080 -4.603 -7.737 1.00 68.44 95 GLY A O 1
ATOM 773 N N . LYS A 1 96 ? 28.212 -3.940 -7.530 1.00 74.81 96 LYS A N 1
ATOM 774 C CA . LYS A 1 96 ? 28.180 -3.684 -6.082 1.00 74.81 96 LYS A CA 1
ATOM 775 C C . LYS A 1 96 ? 27.379 -2.418 -5.780 1.00 74.81 96 LYS A C 1
ATOM 777 O O . LYS A 1 96 ? 27.526 -1.437 -6.494 1.00 74.81 96 LYS A O 1
ATOM 782 N N . THR A 1 97 ? 26.580 -2.386 -4.720 1.00 80.94 97 THR A N 1
ATOM 783 C CA . THR A 1 97 ? 25.869 -1.158 -4.323 1.00 80.94 97 THR A CA 1
ATOM 784 C C . THR A 1 97 ? 26.842 0.032 -4.235 1.00 80.94 97 THR A C 1
ATOM 786 O O . THR A 1 97 ? 27.851 -0.090 -3.529 1.00 80.94 97 THR A O 1
ATOM 789 N N . PRO A 1 98 ? 26.585 1.145 -4.950 1.00 84.56 98 PRO A N 1
ATOM 790 C CA . PRO A 1 98 ? 27.467 2.308 -4.935 1.00 84.56 98 PRO A CA 1
ATOM 791 C C . PRO A 1 98 ? 27.525 2.955 -3.549 1.00 84.56 98 PRO A C 1
ATOM 793 O O . PRO A 1 98 ? 26.648 2.743 -2.701 1.00 84.56 98 PRO A O 1
ATOM 796 N N . LYS A 1 99 ? 28.584 3.729 -3.297 1.00 88.9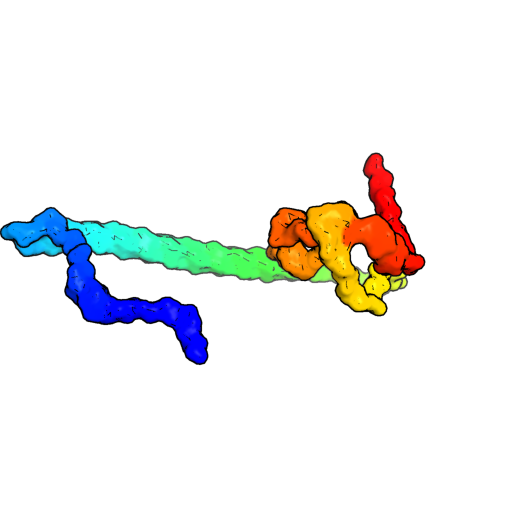4 99 LYS A N 1
ATOM 797 C CA . LYS A 1 99 ? 28.760 4.405 -2.014 1.00 88.94 99 LYS A CA 1
ATOM 798 C C . LYS A 1 99 ? 27.781 5.573 -1.932 1.00 88.94 99 LYS A C 1
ATOM 800 O O . LYS A 1 99 ? 27.774 6.457 -2.779 1.00 88.94 99 LYS A O 1
ATOM 805 N N . LYS A 1 100 ? 26.951 5.566 -0.893 1.00 90.94 100 LYS A N 1
ATOM 806 C CA . LYS A 1 100 ? 25.941 6.605 -0.688 1.00 90.94 100 LYS A CA 1
ATOM 807 C C . LYS A 1 100 ? 26.589 7.887 -0.174 1.00 90.94 100 LYS A C 1
ATOM 809 O O . LYS A 1 100 ? 27.435 7.839 0.723 1.00 90.94 100 LYS A O 1
ATOM 814 N N . THR A 1 101 ? 26.154 9.016 -0.709 1.00 91.50 101 THR A N 1
ATOM 815 C CA . THR A 1 101 ? 26.562 10.370 -0.327 1.00 91.50 101 THR A CA 1
ATOM 816 C C . THR A 1 101 ? 25.355 11.171 0.168 1.00 91.50 101 THR A C 1
ATOM 818 O O . THR A 1 101 ? 24.205 10.766 -0.009 1.00 91.50 101 THR A O 1
ATOM 821 N N . GLN A 1 102 ? 25.610 12.304 0.835 1.00 86.69 102 GLN A N 1
ATOM 822 C CA . GLN A 1 102 ? 24.549 13.210 1.309 1.00 86.69 102 GLN A CA 1
ATOM 823 C C . GLN A 1 102 ? 23.968 14.088 0.188 1.00 86.69 102 GLN A C 1
ATOM 825 O O . GLN A 1 102 ? 22.875 14.622 0.330 1.00 86.69 102 GLN A O 1
ATOM 830 N N . SER A 1 103 ? 24.698 14.244 -0.916 1.00 88.88 103 SER A N 1
ATOM 831 C CA . SER A 1 103 ? 24.313 15.029 -2.087 1.00 88.88 103 SER A CA 1
ATOM 832 C C . SER A 1 103 ? 24.934 14.431 -3.351 1.00 88.88 103 SER A C 1
ATOM 834 O O . SER A 1 103 ? 25.869 13.626 -3.271 1.00 88.88 103 SER A O 1
ATOM 836 N N . GLY A 1 104 ? 24.401 14.807 -4.512 1.00 91.00 104 GLY A N 1
ATOM 837 C CA . GLY A 1 104 ? 24.835 14.310 -5.815 1.00 91.00 104 GLY A CA 1
ATOM 838 C C . GLY A 1 104 ? 23.647 13.847 -6.648 1.00 91.00 104 GLY A C 1
ATOM 839 O O . GLY A 1 104 ? 22.571 14.446 -6.599 1.00 91.00 104 GLY A O 1
ATOM 840 N N . ILE A 1 105 ? 23.831 12.768 -7.402 1.00 89.56 105 ILE A N 1
ATOM 841 C CA . ILE A 1 105 ? 22.799 12.220 -8.280 1.00 89.56 105 ILE A CA 1
ATOM 842 C C . ILE A 1 105 ? 21.879 11.311 -7.471 1.00 89.56 105 ILE A C 1
ATOM 844 O O . ILE A 1 105 ? 22.340 10.440 -6.731 1.00 89.56 105 ILE A O 1
ATOM 848 N N . PHE A 1 106 ? 20.570 11.539 -7.592 1.00 91.25 106 PHE A N 1
ATOM 849 C CA . PHE A 1 106 ? 19.561 10.812 -6.830 1.00 91.25 106 PHE A CA 1
ATOM 850 C C . PHE A 1 106 ? 19.570 9.320 -7.169 1.00 91.25 106 PHE A C 1
ATOM 852 O O . PHE A 1 106 ? 19.474 8.930 -8.335 1.00 91.25 106 PHE A O 1
ATOM 859 N N . LEU A 1 107 ? 19.645 8.488 -6.133 1.00 89.25 107 LEU A N 1
ATOM 860 C CA . LEU A 1 107 ? 19.625 7.040 -6.246 1.00 89.25 107 LEU A CA 1
ATOM 861 C C . LEU A 1 107 ? 18.232 6.516 -5.889 1.00 89.25 107 LEU A C 1
ATOM 863 O O . LEU A 1 107 ? 17.873 6.416 -4.715 1.00 89.25 107 LEU A O 1
ATOM 867 N N . VAL A 1 108 ? 17.462 6.121 -6.906 1.00 88.62 108 VAL A N 1
ATOM 868 C CA . VAL A 1 108 ? 16.198 5.399 -6.698 1.00 88.62 108 VAL A CA 1
ATOM 869 C C . VAL A 1 108 ? 16.519 4.009 -6.146 1.00 88.62 108 VAL A C 1
ATOM 871 O O . VAL A 1 108 ? 17.219 3.220 -6.780 1.00 88.62 108 VAL A O 1
ATOM 874 N N . THR A 1 109 ? 15.986 3.688 -4.971 1.00 87.44 109 THR A N 1
ATOM 875 C CA . THR A 1 109 ? 16.131 2.371 -4.339 1.00 87.44 109 THR A CA 1
ATOM 876 C C . THR A 1 109 ? 14.786 1.669 -4.202 1.00 87.44 109 THR A C 1
ATOM 878 O O . THR A 1 109 ? 13.729 2.279 -4.339 1.00 87.44 109 THR A O 1
ATOM 881 N N . ALA A 1 110 ? 14.802 0.387 -3.832 1.00 88.56 110 ALA A N 1
ATOM 882 C CA . ALA A 1 110 ? 13.576 -0.353 -3.532 1.00 88.56 110 ALA A CA 1
ATOM 883 C C . ALA A 1 110 ? 12.712 0.315 -2.439 1.00 88.56 110 ALA A C 1
ATOM 885 O O . ALA A 1 110 ? 11.495 0.165 -2.454 1.00 88.56 110 ALA A O 1
ATOM 886 N N . LYS A 1 111 ? 13.306 1.106 -1.528 1.00 90.06 111 LYS A N 1
ATOM 887 C CA . LYS A 1 111 ? 12.560 1.864 -0.503 1.00 90.06 111 LYS A CA 1
ATOM 888 C C . LYS A 1 111 ? 11.663 2.954 -1.096 1.00 90.06 111 LYS A C 1
ATOM 890 O O . LYS A 1 111 ? 10.707 3.375 -0.445 1.00 90.06 111 LYS A O 1
ATOM 895 N N . ASN A 1 112 ? 11.994 3.416 -2.300 1.00 92.56 112 ASN A N 1
ATOM 896 C CA . ASN A 1 112 ? 11.232 4.412 -3.038 1.00 92.56 112 ASN A CA 1
ATOM 897 C C . ASN A 1 112 ? 10.037 3.794 -3.774 1.00 92.56 112 ASN A C 1
ATOM 899 O O . ASN A 1 112 ? 9.164 4.530 -4.208 1.00 92.56 112 ASN A O 1
ATOM 903 N N . ILE A 1 113 ? 9.949 2.468 -3.915 1.00 92.94 113 ILE A N 1
ATOM 904 C CA . ILE A 1 113 ? 8.817 1.832 -4.598 1.00 92.94 113 ILE A CA 1
ATOM 905 C C . ILE A 1 113 ? 7.681 1.626 -3.595 1.00 92.94 113 ILE A C 1
ATOM 907 O O . ILE A 1 113 ? 7.778 0.794 -2.692 1.00 92.94 113 ILE A O 1
ATOM 911 N N . ARG A 1 114 ? 6.593 2.391 -3.738 1.00 88.69 114 ARG A N 1
ATOM 912 C CA . ARG A 1 114 ? 5.436 2.349 -2.835 1.00 88.69 114 ARG A CA 1
ATOM 913 C C . ARG A 1 114 ? 4.133 2.327 -3.614 1.00 88.69 114 ARG A C 1
ATOM 915 O O . ARG A 1 114 ? 3.876 3.198 -4.435 1.00 88.69 114 ARG A O 1
ATOM 922 N N . MET A 1 115 ? 3.287 1.339 -3.318 1.00 84.56 115 MET A N 1
ATOM 923 C CA . MET A 1 115 ? 1.907 1.260 -3.822 1.00 84.56 115 MET A CA 1
ATOM 924 C C . MET A 1 115 ? 1.778 1.414 -5.353 1.00 84.56 115 MET A C 1
ATOM 926 O O . MET A 1 115 ? 0.807 1.986 -5.834 1.00 84.56 115 MET A O 1
ATOM 930 N N . GLY A 1 116 ? 2.749 0.904 -6.121 1.00 87.25 116 GLY A N 1
ATOM 931 C CA . GLY A 1 116 ? 2.754 0.979 -7.590 1.00 87.25 116 GLY A CA 1
ATOM 932 C C . GLY A 1 116 ? 3.369 2.252 -8.182 1.00 87.25 116 GLY A C 1
ATOM 933 O O . GLY A 1 116 ? 3.408 2.384 -9.400 1.00 87.25 116 GLY A O 1
ATOM 934 N N . TYR A 1 117 ? 3.888 3.156 -7.349 1.00 91.44 117 TYR A N 1
ATOM 935 C CA . TYR A 1 117 ? 4.527 4.400 -7.773 1.00 91.44 117 TYR A CA 1
ATOM 936 C C . TYR A 1 117 ? 5.938 4.525 -7.192 1.00 91.44 117 TYR A C 1
ATOM 938 O O . TYR A 1 117 ? 6.303 3.850 -6.225 1.00 91.44 117 TYR A O 1
ATOM 946 N N . ILE A 1 118 ? 6.734 5.410 -7.793 1.00 92.19 118 ILE A N 1
ATOM 947 C CA . ILE A 1 118 ? 8.040 5.801 -7.262 1.00 92.19 118 ILE A CA 1
ATOM 948 C C . ILE A 1 118 ? 7.843 7.040 -6.384 1.00 92.19 118 ILE A C 1
ATOM 950 O O . ILE A 1 118 ? 7.523 8.119 -6.875 1.00 92.19 118 ILE A O 1
ATOM 954 N N . ASP A 1 119 ? 8.041 6.873 -5.083 1.00 92.88 119 ASP A N 1
ATOM 955 C CA . ASP A 1 119 ? 8.085 7.934 -4.086 1.00 92.88 119 ASP A CA 1
ATOM 956 C C . ASP A 1 119 ? 9.531 8.434 -3.929 1.00 92.88 119 ASP A C 1
ATOM 958 O O . ASP A 1 119 ? 10.369 7.835 -3.242 1.00 92.88 119 ASP A O 1
ATOM 962 N N . TYR A 1 120 ? 9.823 9.560 -4.580 1.00 90.75 120 TYR A N 1
ATOM 963 C CA . TYR A 1 120 ? 11.134 10.214 -4.546 1.00 90.75 120 TYR A CA 1
ATOM 964 C C . TYR A 1 120 ? 11.487 10.816 -3.174 1.00 90.75 120 TYR A C 1
ATOM 966 O O . TYR A 1 120 ? 12.646 11.150 -2.934 1.00 90.75 120 TYR A O 1
ATOM 974 N N . HIS A 1 121 ? 10.526 10.923 -2.251 1.00 90.38 121 HIS A N 1
ATOM 975 C CA . HIS A 1 121 ? 10.731 11.477 -0.911 1.00 90.38 121 HIS A CA 1
ATOM 976 C C . HIS A 1 121 ? 10.901 10.397 0.164 1.00 90.38 121 HIS A C 1
ATOM 978 O O . HIS A 1 121 ? 11.479 10.675 1.213 1.00 90.38 121 HIS A O 1
ATOM 984 N N . ALA A 1 122 ? 10.469 9.156 -0.092 1.00 88.56 122 ALA A N 1
ATOM 985 C CA . ALA A 1 122 ? 10.574 8.043 0.859 1.00 88.56 122 ALA A CA 1
ATOM 986 C C . ALA A 1 122 ? 12.008 7.743 1.329 1.00 88.56 122 ALA A C 1
ATOM 988 O O . ALA A 1 122 ? 12.209 7.242 2.436 1.00 88.56 122 ALA A O 1
ATOM 989 N N . SER A 1 123 ? 12.999 7.996 0.475 1.00 90.31 123 SER A N 1
ATOM 990 C CA . SER A 1 123 ? 14.416 7.803 0.764 1.00 90.31 123 SER A CA 1
ATOM 991 C C . SER A 1 123 ? 15.226 8.767 -0.092 1.00 90.31 123 SER A C 1
ATOM 993 O O . SER A 1 123 ? 15.166 8.684 -1.317 1.00 90.31 123 SER A O 1
ATOM 995 N N . GLN A 1 124 ? 15.979 9.660 0.550 1.00 91.12 124 GLN A N 1
ATOM 996 C CA . GLN A 1 124 ? 16.851 10.640 -0.100 1.00 91.12 124 GLN A CA 1
ATOM 997 C C . GLN A 1 124 ? 18.300 10.164 -0.046 1.00 91.12 124 GLN A C 1
ATOM 999 O O . GLN A 1 124 ? 19.108 10.630 0.753 1.00 91.12 124 GLN A O 1
ATOM 1004 N N . GLU A 1 125 ? 18.597 9.156 -0.860 1.00 91.56 125 GLU A N 1
ATOM 1005 C CA . GLU A 1 125 ? 19.947 8.623 -1.008 1.00 91.56 125 GLU A CA 1
ATOM 1006 C C . GLU A 1 125 ? 20.536 9.123 -2.331 1.00 91.56 125 GLU A C 1
ATOM 1008 O O . GLU A 1 125 ? 19.843 9.189 -3.348 1.00 91.56 125 GLU A O 1
ATOM 1013 N N . PHE A 1 126 ? 21.817 9.481 -2.314 1.00 92.88 126 PHE A N 1
ATOM 1014 C CA . PHE A 1 126 ? 22.527 10.022 -3.470 1.00 92.88 126 PHE A CA 1
ATOM 1015 C C . PHE A 1 126 ? 23.826 9.257 -3.697 1.00 92.88 126 PHE A C 1
ATOM 1017 O O . PHE A 1 126 ? 24.309 8.558 -2.802 1.00 92.88 126 PHE A O 1
ATOM 1024 N N . ILE A 1 127 ? 24.388 9.399 -4.890 1.00 92.25 127 ILE A N 1
ATOM 1025 C CA . ILE A 1 127 ? 25.756 8.987 -5.212 1.00 92.25 127 ILE A CA 1
ATOM 1026 C C . ILE A 1 127 ? 26.510 10.171 -5.819 1.00 92.25 127 ILE A C 1
ATOM 1028 O O . ILE A 1 127 ? 25.891 11.079 -6.380 1.00 92.25 127 ILE A O 1
ATOM 1032 N N . SER A 1 128 ? 27.839 10.185 -5.706 1.00 92.94 128 SER A N 1
ATOM 1033 C CA . SER A 1 128 ? 28.649 11.230 -6.341 1.00 92.94 128 SER A CA 1
ATOM 1034 C C . SER A 1 128 ? 28.560 11.142 -7.870 1.00 92.94 128 SER A C 1
ATOM 1036 O O . SER A 1 128 ? 28.250 10.089 -8.428 1.00 92.94 128 SER A O 1
ATOM 1038 N N . GLU A 1 129 ? 28.849 12.243 -8.567 1.00 90.19 129 GLU A N 1
ATOM 1039 C CA . GLU A 1 129 ? 28.891 12.254 -10.038 1.00 90.19 129 GLU A CA 1
ATOM 1040 C C . GLU A 1 129 ? 29.976 11.314 -10.590 1.00 90.19 129 GLU A C 1
ATOM 1042 O O . GLU A 1 129 ? 29.763 10.637 -11.596 1.00 90.19 129 GLU A O 1
ATOM 1047 N N . GLU A 1 130 ? 31.106 11.213 -9.884 1.00 89.00 130 GLU A N 1
ATOM 1048 C CA . GLU A 1 130 ? 32.195 10.277 -10.184 1.00 89.00 130 GLU A CA 1
ATOM 1049 C C . GLU A 1 130 ? 31.716 8.820 -10.101 1.00 89.00 130 GLU A C 1
ATOM 1051 O O . GLU A 1 130 ? 31.885 8.050 -11.050 1.00 89.00 130 GLU A O 1
ATOM 1056 N N . ASP A 1 131 ? 31.048 8.451 -9.001 1.00 88.06 131 ASP A N 1
ATOM 1057 C CA . ASP A 1 131 ? 30.503 7.104 -8.822 1.00 88.06 131 ASP A CA 1
ATOM 1058 C C . ASP A 1 131 ? 29.380 6.828 -9.828 1.00 88.06 131 ASP A C 1
ATOM 1060 O O . ASP A 1 131 ? 29.291 5.722 -10.360 1.00 88.06 131 ASP A O 1
ATOM 1064 N N . TYR A 1 132 ? 28.545 7.820 -10.150 1.00 87.56 132 TYR A N 1
ATOM 1065 C CA . TYR A 1 132 ? 27.505 7.683 -11.168 1.00 87.56 132 TYR A CA 1
ATOM 1066 C C . TYR A 1 132 ? 28.088 7.385 -12.550 1.00 87.56 132 TYR A C 1
ATOM 1068 O O . TYR A 1 132 ? 27.588 6.487 -13.225 1.00 87.56 132 TYR A O 1
ATOM 1076 N N . ALA A 1 133 ? 29.167 8.060 -12.959 1.00 85.62 133 ALA A N 1
ATOM 1077 C CA . ALA A 1 133 ? 29.835 7.782 -14.232 1.00 85.62 133 ALA A CA 1
ATOM 1078 C C . ALA A 1 133 ? 30.376 6.339 -14.298 1.00 85.62 133 ALA A C 1
ATOM 1080 O O . ALA A 1 133 ? 30.293 5.686 -15.340 1.00 85.62 133 ALA A O 1
ATOM 1081 N N . ILE A 1 134 ? 30.869 5.806 -13.174 1.00 84.94 134 ILE A N 1
ATOM 1082 C CA . ILE A 1 134 ? 31.334 4.415 -13.066 1.00 84.94 134 ILE A CA 1
ATOM 1083 C C . ILE A 1 134 ? 30.155 3.431 -13.117 1.00 84.94 134 ILE A C 1
ATOM 1085 O O . ILE A 1 134 ? 30.206 2.428 -13.837 1.00 84.94 134 ILE A O 1
ATOM 1089 N N . VAL A 1 135 ? 29.091 3.706 -12.359 1.00 82.88 135 VAL A N 1
ATOM 1090 C CA . VAL A 1 135 ? 27.885 2.864 -12.264 1.00 82.88 135 VAL A CA 1
ATOM 1091 C C . VAL A 1 135 ? 27.156 2.804 -13.607 1.00 82.88 135 VAL A C 1
ATOM 1093 O O . VAL A 1 135 ? 26.795 1.719 -14.066 1.00 82.88 135 VAL A O 1
ATOM 1096 N N . MET A 1 136 ? 27.014 3.947 -14.276 1.00 84.31 136 MET A N 1
ATOM 1097 C CA . MET A 1 136 ? 26.300 4.106 -15.546 1.00 84.31 136 MET A CA 1
ATOM 1098 C C . MET A 1 136 ? 27.204 3.948 -16.775 1.00 84.31 136 MET A C 1
ATOM 1100 O O . MET A 1 136 ? 26.849 4.357 -17.878 1.00 84.31 136 MET A O 1
ATOM 1104 N N . ARG A 1 137 ? 28.360 3.285 -16.630 1.00 82.44 137 ARG A N 1
ATOM 1105 C CA . ARG A 1 137 ? 29.323 3.056 -17.727 1.00 82.44 137 ARG A CA 1
ATOM 1106 C C . ARG A 1 137 ? 28.749 2.327 -18.947 1.00 82.44 137 ARG A C 1
ATOM 1108 O O . ARG A 1 137 ? 29.324 2.386 -20.025 1.00 82.44 137 ARG A O 1
ATOM 1115 N N . ARG A 1 138 ? 27.664 1.568 -18.763 1.00 81.38 138 ARG A N 1
ATOM 1116 C CA . ARG A 1 138 ? 27.008 0.788 -19.827 1.00 81.38 138 ARG A CA 1
ATOM 1117 C C . ARG A 1 138 ? 26.049 1.620 -20.676 1.00 81.38 138 ARG A C 1
ATOM 1119 O O . ARG A 1 138 ? 25.622 1.150 -21.721 1.00 81.38 138 ARG A O 1
ATOM 1126 N N . GLY A 1 139 ? 25.719 2.827 -20.233 1.00 80.88 139 GLY A N 1
ATOM 1127 C CA . GLY A 1 139 ? 24.835 3.731 -20.944 1.00 80.88 139 GLY A CA 1
ATOM 1128 C C . GLY A 1 139 ? 24.213 4.737 -19.989 1.00 80.88 139 GLY A C 1
ATOM 1129 O O . GLY A 1 139 ? 23.883 4.410 -18.849 1.00 80.88 139 GLY A O 1
ATOM 1130 N N . LEU A 1 140 ? 24.052 5.964 -20.474 1.00 82.56 140 LEU A N 1
ATOM 1131 C CA . LEU A 1 140 ? 23.378 7.032 -19.751 1.00 82.56 140 LEU A CA 1
ATOM 1132 C C . LEU A 1 140 ? 21.929 7.141 -20.237 1.00 82.56 140 LEU A C 1
ATOM 1134 O O . LEU A 1 140 ? 21.694 7.082 -21.448 1.00 82.56 140 LEU A O 1
ATOM 1138 N N . PRO A 1 141 ? 20.955 7.325 -19.331 1.00 79.12 141 PRO A N 1
ATOM 1139 C CA . PRO A 1 141 ? 19.582 7.575 -19.726 1.00 79.12 141 PRO A CA 1
AT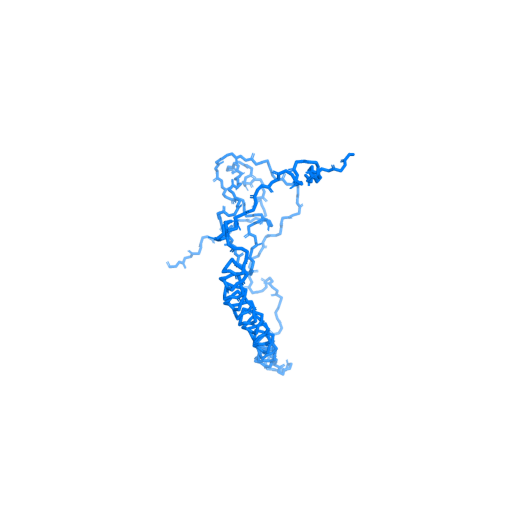OM 1140 C C . PRO A 1 141 ? 19.523 8.878 -20.524 1.00 79.12 141 PRO A C 1
ATOM 1142 O O . PRO A 1 141 ? 20.040 9.916 -20.101 1.00 79.12 141 PRO A O 1
ATOM 1145 N N . LYS A 1 142 ? 18.889 8.827 -21.697 1.00 76.94 142 LYS A N 1
ATOM 1146 C CA . LYS A 1 142 ? 18.625 10.027 -22.492 1.00 76.94 142 LYS A CA 1
ATOM 1147 C C . LYS A 1 142 ? 17.623 10.885 -21.726 1.00 76.94 142 LYS A C 1
ATOM 1149 O O . LYS A 1 142 ? 16.590 10.392 -21.275 1.00 76.94 142 LYS A O 1
ATOM 1154 N N . LYS A 1 143 ? 17.920 12.176 -21.580 1.00 70.38 143 LYS A N 1
ATOM 1155 C CA . LYS A 1 143 ? 16.945 13.136 -21.061 1.00 70.38 143 LYS A CA 1
ATOM 1156 C C . LYS A 1 143 ? 15.762 13.140 -22.031 1.00 70.38 143 LYS A C 1
ATOM 1158 O O . LYS A 1 143 ? 15.972 13.338 -23.226 1.00 70.38 143 LYS A O 1
ATOM 1163 N N . ALA A 1 144 ? 14.556 12.863 -21.540 1.00 63.06 144 ALA A N 1
ATOM 1164 C CA . ALA A 1 144 ? 13.362 12.909 -22.373 1.00 63.06 144 ALA A CA 1
ATOM 1165 C C . ALA A 1 144 ? 13.243 14.317 -22.983 1.00 63.06 144 ALA A C 1
ATOM 1167 O O . ALA A 1 144 ? 13.237 15.305 -22.245 1.00 63.06 144 ALA A O 1
ATOM 1168 N N . MET A 1 145 ? 13.226 14.406 -24.317 1.00 46.69 145 MET A N 1
ATOM 1169 C CA . MET A 1 145 ? 12.818 15.629 -25.002 1.00 46.69 145 MET A CA 1
ATOM 1170 C C . MET A 1 145 ? 11.295 15.686 -24.898 1.00 46.69 145 MET A C 1
ATOM 1172 O O . MET A 1 145 ? 10.617 14.868 -25.517 1.00 46.69 145 MET A O 1
ATOM 1176 N N . TYR A 1 146 ? 10.790 16.582 -24.057 1.00 44.91 146 TYR A N 1
ATOM 1177 C CA . TYR A 1 146 ? 9.390 16.998 -24.064 1.00 44.91 146 TYR A CA 1
ATOM 1178 C C . TYR A 1 146 ? 9.283 18.317 -24.819 1.00 44.91 146 TYR A C 1
ATOM 1180 O O . TYR A 1 146 ? 10.195 19.157 -24.623 1.00 44.91 146 TYR A O 1
#

Organism: Escherichia coli (NCBI:txid562)

Radius of gyration: 29.36 Å; chains: 1; bounding box: 59×31×80 Å

Foldseek 3Di:
DDPDDDDDPVVVVVDDDDQPDPPDPVVSVVVVVVVVVVVVVVVVVVVVVVVVVVVVVVVVVVVVVVVVCVVPDDDPVGDDDDDVVVVDDDDDQPDDDADWDQDAAFDQDPQQDDPNDGNSPSDGTHHHPVSVCVRQVVHDDDDDDD

Secondary structure (DSSP, 8-state):
---PPPP-HHHHHTPPPP-SSTT-HHHHHHHHHHHHHHHHHHHHHHHHHHHHHHHHHHHHHHHHHHHHHHHT---TTTS----HHHH-------SPPPPPBSSSEE---GGGEETTEE-TTS---EE-HHHHHHHTTT-PPPPP--

pLDDT: mean 89.34, std 10.24, range [44.38, 98.62]